Protein AF-A0A2J8TY13-F1 (afdb_monomer_lite)

Foldseek 3Di:
DDPPPPPPQDFDDLVVVQVVCVVVVHGDDPVRSVVVSVVVSVVVVVVVVVVVVVVVPPDDPDD

Organism: Pongo abelii (NCBI:txid9601)

pLDDT: mean 82.07, std 18.88, range [40.91, 98.19]

Structure (mmCIF, N/CA/C/O backbone):
data_AF-A0A2J8TY13-F1
#
_entry.id   AF-A0A2J8TY13-F1
#
loop_
_atom_site.group_PDB
_atom_site.id
_atom_site.type_symbol
_atom_site.label_atom_id
_atom_site.label_alt_id
_atom_site.label_comp_id
_atom_site.label_asym_id
_atom_site.label_entity_id
_atom_site.label_seq_id
_atom_site.pdbx_PDB_ins_code
_atom_site.Cartn_x
_atom_site.Cartn_y
_atom_site.Cartn_z
_atom_site.occupancy
_atom_site.B_iso_or_equiv
_atom_site.auth_seq_id
_atom_site.auth_comp_id
_atom_site.auth_asym_id
_atom_site.auth_atom_id
_atom_site.pdbx_PDB_model_num
ATOM 1 N N . MET A 1 1 ? 28.305 7.731 3.587 1.00 44.53 1 MET A N 1
ATOM 2 C CA . MET A 1 1 ? 26.830 7.674 3.626 1.00 44.53 1 MET A CA 1
ATOM 3 C C . MET A 1 1 ? 26.402 8.405 2.373 1.00 44.53 1 MET A C 1
ATOM 5 O O . MET A 1 1 ? 26.648 9.594 2.272 1.00 44.53 1 MET A O 1
ATOM 9 N N . SER A 1 2 ? 26.116 7.636 1.326 1.00 43.47 2 SER A N 1
ATOM 10 C CA . SER A 1 2 ? 26.139 8.103 -0.064 1.00 43.47 2 SER A CA 1
ATOM 11 C C . SER A 1 2 ? 24.862 8.883 -0.375 1.00 43.47 2 SER A C 1
ATOM 13 O O . SER A 1 2 ? 23.798 8.464 0.065 1.00 43.47 2 SER A O 1
ATOM 15 N N . GLU A 1 3 ? 24.980 9.945 -1.172 1.00 40.91 3 GLU A N 1
ATOM 16 C CA . GLU A 1 3 ? 23.957 10.865 -1.726 1.00 40.91 3 GLU A CA 1
ATOM 17 C C . GLU A 1 3 ? 22.751 10.185 -2.426 1.00 40.91 3 GLU A C 1
ATOM 19 O O . GLU A 1 3 ? 21.903 10.825 -3.040 1.00 40.91 3 GLU A O 1
ATOM 24 N N . ARG A 1 4 ? 22.637 8.859 -2.329 1.00 52.69 4 ARG A N 1
ATOM 25 C CA . ARG A 1 4 ? 21.544 8.031 -2.842 1.00 52.69 4 ARG A CA 1
ATOM 26 C C . ARG A 1 4 ? 20.224 8.215 -2.074 1.00 52.69 4 ARG A C 1
ATOM 28 O O . ARG A 1 4 ? 19.218 7.643 -2.481 1.00 52.69 4 ARG A O 1
ATOM 35 N N . GLU A 1 5 ? 20.234 8.988 -0.989 1.00 47.88 5 GLU A N 1
ATOM 36 C CA . GLU A 1 5 ? 19.103 9.235 -0.081 1.00 47.88 5 GLU A CA 1
ATOM 37 C C . GLU A 1 5 ? 18.028 10.185 -0.664 1.00 47.88 5 GLU A C 1
ATOM 39 O O . GLU A 1 5 ? 16.902 10.207 -0.177 1.00 47.88 5 GLU A O 1
ATOM 44 N N . GLU A 1 6 ? 18.309 10.933 -1.742 1.00 44.91 6 GLU A N 1
ATOM 45 C CA . GLU A 1 6 ? 17.474 12.090 -2.133 1.00 44.91 6 GLU A CA 1
ATOM 46 C C . GLU A 1 6 ? 16.506 11.892 -3.308 1.00 44.91 6 GLU A C 1
ATOM 48 O O . GLU A 1 6 ? 15.693 12.774 -3.591 1.00 44.91 6 GLU A O 1
ATOM 53 N N . ARG A 1 7 ? 16.475 10.725 -3.962 1.00 53.97 7 ARG A N 1
ATOM 54 C CA . ARG A 1 7 ? 15.304 10.375 -4.787 1.00 53.97 7 ARG A CA 1
ATOM 55 C C . ARG A 1 7 ? 14.257 9.762 -3.875 1.00 53.97 7 ARG A C 1
ATOM 57 O O . ARG A 1 7 ? 14.049 8.552 -3.900 1.00 53.97 7 ARG A O 1
ATOM 64 N N . ARG A 1 8 ? 13.632 10.594 -3.037 1.00 64.06 8 ARG A N 1
ATOM 65 C CA . ARG A 1 8 ? 12.502 10.177 -2.204 1.00 64.06 8 ARG A CA 1
ATOM 66 C C . ARG A 1 8 ? 11.393 9.714 -3.143 1.00 64.06 8 ARG A C 1
ATOM 68 O O . ARG A 1 8 ? 10.673 10.529 -3.716 1.00 64.06 8 ARG A O 1
ATOM 75 N N . PHE A 1 9 ? 11.332 8.407 -3.378 1.00 70.62 9 PHE A N 1
ATOM 76 C CA . PHE A 1 9 ? 10.239 7.802 -4.119 1.00 70.62 9 PHE A CA 1
ATOM 77 C C . PHE A 1 9 ? 8.937 8.207 -3.440 1.00 70.62 9 PHE A C 1
ATOM 79 O O . PHE A 1 9 ? 8.878 8.302 -2.213 1.00 70.62 9 PHE A O 1
ATOM 86 N N . VAL A 1 10 ? 7.917 8.483 -4.245 1.00 81.19 10 VAL A N 1
ATOM 87 C CA . VAL A 1 10 ? 6.601 8.824 -3.713 1.00 81.19 10 VAL A CA 1
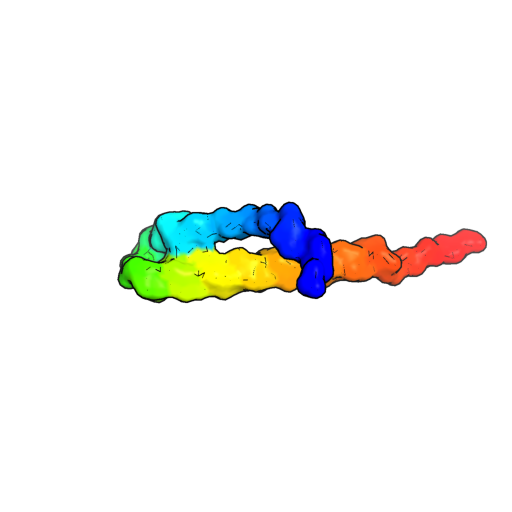ATOM 88 C C . VAL A 1 10 ? 6.108 7.649 -2.876 1.00 81.19 10 VAL A C 1
ATOM 90 O O . VAL A 1 10 ? 6.124 6.505 -3.330 1.00 81.19 10 VAL A O 1
ATOM 93 N N . GLU A 1 11 ? 5.702 7.945 -1.648 1.00 89.00 11 GLU A N 1
ATOM 94 C CA . GLU A 1 11 ? 5.069 6.979 -0.763 1.00 89.00 11 GLU A CA 1
ATOM 95 C C . GLU A 1 11 ? 3.568 6.959 -1.033 1.00 89.00 11 GLU A C 1
ATOM 97 O O . GLU A 1 11 ? 2.928 8.001 -1.196 1.00 89.00 11 GLU A O 1
ATOM 102 N N . ILE A 1 12 ? 3.007 5.757 -1.085 1.00 92.56 12 ILE A N 1
ATOM 103 C CA . ILE A 1 12 ? 1.567 5.553 -1.105 1.00 92.56 12 ILE A CA 1
ATOM 104 C C . ILE A 1 12 ? 1.072 5.701 0.336 1.00 92.56 12 ILE A C 1
ATOM 106 O O . ILE A 1 12 ? 1.532 4.960 1.206 1.00 92.56 12 ILE A O 1
ATOM 110 N N . PRO A 1 13 ? 0.144 6.632 0.619 1.00 95.00 13 PRO A N 1
ATOM 111 C CA . PRO A 1 13 ? -0.400 6.759 1.959 1.00 95.00 13 PRO A CA 1
ATOM 112 C C . PRO A 1 13 ? -1.209 5.507 2.307 1.00 95.00 13 PRO A C 1
ATOM 114 O O . PRO A 1 13 ? -1.938 4.964 1.475 1.00 95.00 13 PRO A O 1
ATOM 117 N N . ARG A 1 14 ? -1.113 5.054 3.559 1.00 96.50 14 ARG A N 1
ATOM 118 C CA . ARG A 1 14 ? -1.840 3.869 4.052 1.00 96.50 14 ARG A CA 1
ATOM 119 C C . ARG A 1 14 ? -3.357 3.979 3.877 1.00 96.50 14 ARG A C 1
ATOM 121 O O . ARG A 1 14 ? -4.018 2.972 3.645 1.00 96.50 14 ARG A O 1
ATOM 128 N N . GLU A 1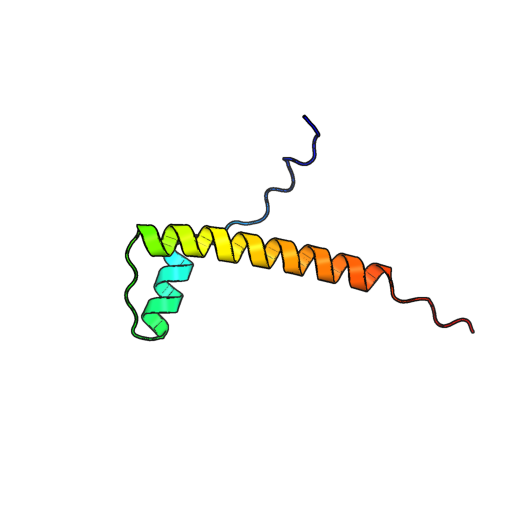 15 ? -3.913 5.190 3.908 1.00 97.62 15 GLU A N 1
ATOM 129 C CA . GLU A 1 15 ? -5.326 5.436 3.618 1.00 97.62 15 GLU A CA 1
ATOM 130 C C . GLU A 1 15 ? -5.697 5.009 2.189 1.00 97.62 15 GLU A C 1
ATOM 132 O O . GLU A 1 15 ? -6.789 4.488 1.981 1.00 97.62 15 GLU A O 1
ATOM 137 N N . SER A 1 16 ? -4.792 5.121 1.209 1.00 97.50 16 SER A N 1
ATOM 138 C CA . SER A 1 16 ? -5.031 4.575 -0.135 1.00 97.50 16 SER A CA 1
ATOM 139 C C . SER A 1 16 ? -5.139 3.052 -0.125 1.00 97.50 16 SER A C 1
ATOM 141 O O . SER A 1 16 ? -5.979 2.499 -0.830 1.00 97.50 16 SER A O 1
ATOM 143 N N . VAL A 1 17 ? -4.336 2.365 0.693 1.00 97.62 17 VAL A N 1
ATOM 144 C CA . VAL A 1 17 ? -4.423 0.905 0.854 1.00 97.62 17 VAL A CA 1
ATOM 145 C C . VAL A 1 17 ? -5.744 0.510 1.517 1.00 97.62 17 VAL A C 1
ATOM 147 O O . VAL A 1 17 ? -6.388 -0.439 1.074 1.00 97.62 17 VAL A O 1
ATOM 150 N N . ARG A 1 18 ? -6.194 1.267 2.527 1.00 97.81 18 ARG A N 1
ATOM 151 C CA . ARG A 1 18 ? -7.507 1.055 3.156 1.00 97.81 18 ARG A CA 1
ATOM 152 C C . ARG A 1 18 ? -8.655 1.229 2.171 1.00 97.81 18 ARG A C 1
ATOM 154 O O . ARG A 1 18 ? -9.485 0.336 2.074 1.00 97.81 18 ARG A O 1
ATOM 161 N N . LEU A 1 19 ? -8.657 2.310 1.390 1.00 98.19 19 LEU A N 1
ATOM 162 C CA . LEU A 1 19 ? -9.684 2.546 0.369 1.00 98.19 19 LEU A CA 1
ATOM 163 C C . LEU A 1 19 ? -9.745 1.406 -0.659 1.00 98.19 19 LEU A C 1
ATOM 165 O O . LEU A 1 19 ? -10.830 0.999 -1.075 1.00 98.19 19 LEU A O 1
ATOM 169 N N . MET A 1 20 ? -8.592 0.854 -1.047 1.00 97.75 20 MET A N 1
ATOM 170 C CA . MET A 1 20 ? -8.542 -0.312 -1.933 1.00 97.75 20 MET A CA 1
ATOM 171 C C . MET A 1 20 ? -9.142 -1.559 -1.274 1.00 97.75 20 MET A C 1
ATOM 173 O O . MET A 1 20 ? -9.944 -2.246 -1.905 1.00 97.75 20 MET A O 1
ATOM 177 N N . ALA A 1 21 ? -8.818 -1.839 -0.011 1.00 97.94 21 ALA A N 1
ATOM 178 C CA . ALA A 1 21 ? -9.411 -2.961 0.716 1.00 97.94 21 ALA A CA 1
ATOM 179 C C . ALA A 1 21 ? -10.935 -2.806 0.861 1.00 97.94 21 ALA A C 1
ATOM 181 O O . ALA A 1 21 ? -11.683 -3.732 0.530 1.00 97.94 21 ALA A O 1
ATOM 182 N N . GLU A 1 22 ? -11.399 -1.611 1.234 1.00 98.19 22 GLU A N 1
ATOM 183 C CA . GLU A 1 22 ? -12.821 -1.282 1.383 1.00 98.19 22 GLU A CA 1
ATOM 184 C C . GLU A 1 22 ? -13.580 -1.475 0.061 1.00 98.19 22 GLU A C 1
ATOM 186 O O . GLU A 1 22 ? -14.679 -2.031 0.055 1.00 98.19 22 GLU A O 1
ATOM 191 N N . SER A 1 23 ? -12.968 -1.130 -1.080 1.00 97.81 23 SER A N 1
ATOM 192 C CA . SER A 1 23 ? -13.555 -1.362 -2.412 1.00 97.81 23 SER A CA 1
ATOM 193 C C . SER A 1 23 ? -13.812 -2.842 -2.731 1.00 97.81 23 SER A C 1
ATOM 195 O O . SER A 1 23 ? -14.650 -3.161 -3.575 1.00 97.81 23 SER A O 1
ATOM 197 N N . THR A 1 24 ? -13.126 -3.748 -2.029 1.00 97.25 24 THR A N 1
ATOM 198 C CA . THR A 1 24 ? -13.300 -5.206 -2.128 1.00 97.25 24 THR A CA 1
ATOM 199 C C . THR A 1 24 ? -14.130 -5.801 -0.984 1.00 97.25 24 THR A C 1
ATOM 201 O O . THR A 1 24 ? -14.280 -7.018 -0.909 1.00 97.25 24 THR A O 1
ATOM 204 N N . GLY A 1 25 ? -14.693 -4.963 -0.106 1.00 97.81 25 GLY A N 1
ATOM 205 C CA . GLY A 1 25 ? -15.486 -5.388 1.052 1.00 97.81 25 GLY A CA 1
ATOM 206 C C . GLY A 1 25 ? -14.658 -5.855 2.255 1.00 97.81 25 GLY A C 1
ATOM 207 O O . GLY A 1 25 ? -15.190 -6.567 3.105 1.00 97.81 25 GLY A O 1
ATOM 208 N N . LEU A 1 26 ? -13.374 -5.483 2.328 1.00 98.06 26 LEU A N 1
ATOM 209 C CA . LEU A 1 26 ? -12.471 -5.823 3.428 1.00 98.06 26 LEU A CA 1
ATOM 210 C C . LEU A 1 26 ? -12.106 -4.575 4.242 1.00 98.06 26 LEU A C 1
ATOM 212 O O . LEU A 1 26 ? -11.685 -3.567 3.683 1.00 98.06 26 LEU A O 1
ATOM 216 N N . GLU A 1 27 ? -12.182 -4.666 5.568 1.00 97.69 27 GLU A N 1
ATOM 217 C CA . GLU A 1 27 ? -11.670 -3.633 6.473 1.00 97.69 27 GLU A CA 1
ATOM 218 C C . GLU A 1 27 ? -10.291 -4.031 7.014 1.00 97.69 27 GLU A C 1
ATOM 220 O O . GLU A 1 27 ? -10.079 -5.167 7.443 1.00 97.69 27 GLU A O 1
ATOM 225 N N . LEU A 1 28 ? -9.347 -3.088 7.002 1.00 97.94 28 LEU A N 1
ATOM 226 C CA . LEU A 1 28 ? -7.995 -3.284 7.527 1.00 97.94 28 LEU A CA 1
ATOM 227 C C . LEU A 1 28 ? -7.799 -2.498 8.821 1.00 97.94 28 LEU A C 1
ATOM 229 O O . LEU A 1 28 ? -8.266 -1.365 8.946 1.00 97.94 28 LEU A O 1
ATOM 233 N N . SER A 1 29 ? -7.036 -3.071 9.754 1.00 98.00 29 SER A N 1
ATOM 234 C CA . SER A 1 29 ? -6.508 -2.305 10.882 1.00 98.00 29 SER A CA 1
ATOM 235 C C . SER A 1 29 ? -5.449 -1.306 10.408 1.00 98.00 29 SER A C 1
ATOM 237 O O . SER A 1 29 ? -4.802 -1.503 9.375 1.00 98.00 29 SER A O 1
ATOM 239 N N . ASP A 1 30 ? -5.229 -0.250 11.191 1.00 97.44 30 ASP A N 1
ATOM 240 C CA . ASP A 1 30 ? -4.224 0.770 10.871 1.00 97.44 30 ASP A CA 1
ATOM 241 C C . ASP A 1 30 ? -2.802 0.190 10.781 1.00 97.44 30 ASP A C 1
ATOM 243 O O . ASP A 1 30 ? -2.011 0.628 9.947 1.00 97.44 30 ASP A O 1
ATOM 247 N N . GLU A 1 31 ? -2.488 -0.815 11.604 1.00 98.12 31 GLU A N 1
ATOM 248 C CA . GLU A 1 31 ? -1.203 -1.525 11.580 1.00 98.12 31 GLU A CA 1
ATOM 249 C C . GLU A 1 31 ? -1.015 -2.304 10.273 1.00 98.12 31 GLU A C 1
ATOM 251 O O . GLU A 1 31 ? 0.007 -2.158 9.603 1.00 98.12 31 GLU A O 1
ATOM 256 N N . VAL A 1 32 ? -2.022 -3.081 9.859 1.00 98.12 32 VAL A N 1
ATOM 257 C CA . VAL A 1 32 ? -1.959 -3.859 8.613 1.00 98.12 32 VAL A CA 1
ATOM 258 C C . VAL A 1 32 ? -1.899 -2.930 7.400 1.00 98.12 32 VAL A C 1
ATOM 260 O O . VAL A 1 32 ? -1.128 -3.180 6.476 1.00 98.12 32 VAL A O 1
ATOM 263 N N . ALA A 1 33 ? -2.657 -1.831 7.408 1.00 98.06 33 ALA A N 1
ATOM 264 C CA . ALA A 1 33 ? -2.611 -0.834 6.344 1.00 98.06 33 ALA A CA 1
ATOM 265 C C . ALA A 1 33 ? -1.235 -0.158 6.227 1.00 98.06 33 ALA A C 1
ATOM 267 O O . ALA A 1 33 ? -0.774 0.082 5.111 1.00 98.06 33 ALA A O 1
ATOM 268 N N . ALA A 1 34 ? -0.569 0.129 7.351 1.00 96.81 34 ALA A N 1
ATOM 269 C CA . ALA A 1 34 ? 0.777 0.700 7.356 1.00 96.81 34 ALA A CA 1
ATOM 270 C C . ALA A 1 34 ? 1.815 -0.283 6.788 1.00 96.81 34 ALA A C 1
ATOM 272 O O . ALA A 1 34 ? 2.548 0.077 5.869 1.00 96.81 34 ALA A O 1
ATOM 273 N N . LEU A 1 35 ? 1.807 -1.538 7.252 1.00 97.88 35 LEU A N 1
ATOM 274 C CA . LEU A 1 35 ? 2.713 -2.580 6.754 1.00 97.88 35 LEU A CA 1
ATOM 275 C C . LEU A 1 35 ? 2.535 -2.831 5.250 1.00 97.88 35 LEU A C 1
ATOM 277 O O . LEU A 1 35 ? 3.508 -2.943 4.506 1.00 97.88 35 LEU A O 1
ATOM 281 N N . LEU A 1 36 ? 1.288 -2.882 4.779 1.00 97.62 36 LEU A N 1
ATOM 282 C CA . LEU A 1 36 ? 0.999 -3.050 3.357 1.00 97.62 36 LEU A CA 1
ATOM 283 C C . LEU A 1 36 ? 1.410 -1.828 2.529 1.00 97.62 36 LEU A C 1
ATOM 285 O O . LEU A 1 36 ? 1.870 -1.997 1.403 1.00 97.62 36 LEU A O 1
ATOM 289 N N . ALA A 1 37 ? 1.273 -0.609 3.055 1.00 96.62 37 ALA A N 1
ATOM 290 C CA . ALA A 1 37 ? 1.730 0.592 2.360 1.00 96.62 37 ALA A CA 1
ATOM 291 C C . ALA A 1 37 ? 3.251 0.576 2.147 1.00 96.62 37 ALA A C 1
ATOM 293 O O . ALA A 1 37 ? 3.717 0.878 1.046 1.00 96.62 37 ALA A O 1
ATOM 294 N N . GLU A 1 38 ? 4.020 0.161 3.157 1.00 95.38 38 GLU A N 1
ATOM 295 C CA . GLU A 1 38 ? 5.473 -0.007 3.049 1.00 95.38 38 GLU A CA 1
ATOM 296 C C . GLU A 1 38 ? 5.850 -1.046 1.985 1.00 95.38 38 GLU A C 1
ATOM 298 O O . GLU A 1 38 ? 6.684 -0.770 1.114 1.00 95.38 38 GLU A O 1
ATOM 303 N N . ASP A 1 39 ? 5.198 -2.210 2.016 1.00 96.00 39 ASP A N 1
ATOM 304 C CA . ASP A 1 39 ? 5.444 -3.303 1.074 1.00 96.00 39 ASP A CA 1
ATOM 305 C C . ASP A 1 39 ? 5.062 -2.930 -0.369 1.00 96.00 39 ASP A C 1
ATOM 307 O O . ASP A 1 39 ? 5.846 -3.133 -1.297 1.00 96.00 39 ASP A O 1
ATOM 311 N N . VAL A 1 40 ? 3.907 -2.290 -0.577 1.00 95.81 40 VAL A N 1
ATOM 312 C CA . VAL A 1 40 ? 3.495 -1.780 -1.895 1.00 95.81 40 VAL A CA 1
ATOM 313 C C . VAL A 1 40 ? 4.516 -0.774 -2.422 1.00 95.81 40 VAL A C 1
ATOM 315 O O . VAL A 1 40 ? 4.939 -0.874 -3.575 1.00 95.81 40 VAL A O 1
ATOM 318 N N . CYS A 1 41 ? 4.968 0.164 -1.586 1.00 93.00 41 CYS A N 1
ATOM 319 C CA . CYS A 1 41 ? 6.000 1.119 -1.981 1.00 93.00 41 CYS A CA 1
ATOM 320 C C . CYS A 1 41 ? 7.312 0.417 -2.348 1.00 93.00 41 CYS A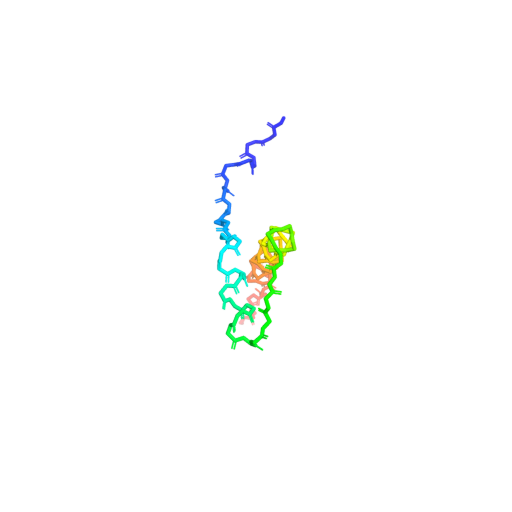 C 1
ATOM 322 O O . CYS A 1 41 ? 7.978 0.815 -3.305 1.00 93.00 41 CYS A O 1
ATOM 324 N N . TYR A 1 42 ? 7.695 -0.624 -1.607 1.00 91.81 42 TYR A N 1
ATOM 325 C CA . TYR A 1 42 ? 8.872 -1.427 -1.916 1.00 91.81 42 TYR A CA 1
ATOM 326 C C . TYR A 1 42 ? 8.752 -2.102 -3.285 1.00 91.81 42 TYR A C 1
ATOM 328 O O . TYR A 1 42 ? 9.618 -1.891 -4.136 1.00 91.81 42 TYR A O 1
ATOM 336 N N . ARG A 1 43 ? 7.653 -2.818 -3.542 1.00 93.50 43 ARG A N 1
ATOM 337 C CA . ARG A 1 43 ? 7.442 -3.512 -4.821 1.00 93.50 43 ARG A CA 1
ATOM 338 C C . ARG A 1 43 ? 7.362 -2.550 -6.005 1.00 93.50 43 ARG A C 1
ATOM 340 O O . ARG A 1 43 ? 7.906 -2.841 -7.064 1.00 93.50 43 ARG A O 1
ATOM 347 N N . LEU A 1 44 ? 6.734 -1.383 -5.839 1.00 92.62 44 LEU A N 1
ATOM 348 C CA . LEU A 1 44 ? 6.685 -0.359 -6.892 1.00 92.62 44 LEU A CA 1
ATOM 349 C C . LEU A 1 44 ? 8.080 0.174 -7.238 1.00 92.62 44 LEU A C 1
ATOM 351 O O . LEU A 1 44 ? 8.388 0.386 -8.413 1.00 92.62 44 LEU A O 1
ATOM 355 N N . ARG A 1 45 ? 8.942 0.363 -6.232 1.00 89.56 45 ARG A N 1
ATOM 356 C CA . ARG A 1 45 ? 10.342 0.751 -6.453 1.00 89.56 45 ARG A CA 1
ATOM 357 C C . ARG A 1 45 ? 11.119 -0.337 -7.182 1.00 89.56 45 ARG A C 1
ATOM 359 O O . ARG A 1 45 ? 11.835 -0.016 -8.126 1.00 89.56 45 ARG A O 1
ATOM 366 N N . GLU A 1 46 ? 10.967 -1.591 -6.768 1.00 89.81 46 GLU A N 1
ATOM 367 C CA . GLU A 1 46 ? 11.607 -2.737 -7.418 1.00 89.81 46 GLU A CA 1
ATOM 368 C C . GLU A 1 46 ? 11.175 -2.851 -8.885 1.00 89.81 46 GLU A C 1
ATOM 370 O O . GLU A 1 46 ? 12.024 -2.842 -9.773 1.00 89.81 46 GLU A O 1
ATOM 375 N N . ALA A 1 47 ? 9.867 -2.829 -9.158 1.00 89.75 47 ALA A N 1
ATOM 376 C CA . ALA A 1 47 ? 9.330 -2.875 -10.516 1.00 89.75 47 ALA A CA 1
ATOM 377 C C . ALA A 1 47 ? 9.851 -1.715 -11.380 1.00 89.75 47 ALA A C 1
ATOM 379 O O . ALA A 1 47 ? 10.281 -1.930 -12.509 1.00 89.75 47 ALA A O 1
ATOM 380 N N . THR A 1 48 ? 9.898 -0.495 -10.831 1.00 87.69 48 THR A N 1
ATOM 381 C CA . THR A 1 48 ? 10.450 0.673 -11.539 1.00 87.69 48 THR A CA 1
ATOM 382 C C . THR A 1 48 ? 11.925 0.472 -11.898 1.00 87.69 48 THR A C 1
ATOM 384 O O . THR A 1 48 ? 12.346 0.814 -13.001 1.00 87.69 48 THR A O 1
ATOM 387 N N . GLN A 1 49 ? 12.725 -0.084 -10.984 1.00 85.62 49 GLN A N 1
ATOM 388 C CA . GLN A 1 49 ? 14.144 -0.356 -11.233 1.00 85.62 49 GLN A CA 1
ATOM 389 C C . GLN A 1 49 ? 14.341 -1.448 -12.290 1.00 85.62 49 GLN A C 1
ATOM 391 O O . GLN A 1 49 ? 15.197 -1.289 -13.160 1.00 85.62 49 GLN A O 1
ATOM 396 N N . LEU A 1 50 ? 13.537 -2.514 -12.244 1.00 86.12 50 LEU A N 1
ATOM 397 C CA . LEU A 1 50 ? 13.567 -3.592 -13.233 1.00 86.12 50 LEU A CA 1
ATOM 398 C C . LEU A 1 50 ? 13.199 -3.081 -14.629 1.00 86.12 50 LEU A C 1
ATOM 400 O O . LEU A 1 50 ? 13.942 -3.331 -15.573 1.00 86.12 50 LEU A O 1
ATOM 404 N N . SER A 1 51 ? 12.141 -2.277 -14.761 1.00 80.62 51 SER A N 1
ATOM 405 C CA . SER A 1 51 ? 11.748 -1.714 -16.060 1.00 80.62 51 SER A CA 1
ATOM 406 C C . SER A 1 51 ? 12.814 -0.792 -16.659 1.00 80.62 51 SER A C 1
ATOM 408 O O . SER A 1 51 ? 13.023 -0.788 -17.870 1.00 80.62 51 SER A O 1
ATOM 410 N N . VAL A 1 52 ? 13.528 -0.024 -15.827 1.00 76.81 52 VAL A N 1
ATOM 411 C CA . VAL A 1 52 ? 14.671 0.785 -16.288 1.00 76.81 52 VAL A CA 1
ATOM 412 C C . VAL A 1 52 ? 15.827 -0.110 -16.738 1.00 76.81 52 VAL A C 1
ATOM 414 O O . VAL A 1 52 ? 16.476 0.185 -17.738 1.00 76.81 52 VAL A O 1
ATOM 417 N N . HIS A 1 53 ? 16.090 -1.206 -16.025 1.00 71.81 53 HIS A N 1
ATOM 418 C CA . HIS A 1 53 ? 17.135 -2.155 -16.397 1.00 71.81 53 HIS A CA 1
ATOM 419 C C . HIS A 1 53 ? 16.847 -2.832 -17.745 1.00 71.81 53 HIS A C 1
ATOM 421 O O . HIS A 1 53 ? 17.728 -2.864 -18.603 1.00 71.81 53 HIS A O 1
ATOM 427 N N . GLU A 1 54 ? 15.614 -3.296 -17.957 1.00 69.81 54 GLU A N 1
ATOM 428 C CA . GLU A 1 54 ? 15.167 -3.917 -19.211 1.00 69.81 54 GLU A CA 1
ATOM 429 C C . GLU A 1 54 ? 15.238 -2.938 -20.394 1.00 69.81 54 GLU A C 1
ATOM 431 O O . GLU A 1 54 ? 15.734 -3.293 -21.464 1.00 69.81 54 GLU A O 1
ATOM 436 N N . ALA A 1 55 ? 14.833 -1.678 -20.195 1.00 67.44 55 ALA A N 1
ATOM 437 C CA . ALA A 1 55 ? 14.895 -0.641 -21.229 1.00 67.44 55 ALA A CA 1
ATOM 438 C C . ALA A 1 55 ? 16.329 -0.301 -21.686 1.00 67.44 55 ALA A C 1
ATOM 440 O O . ALA A 1 55 ? 16.521 0.187 -22.797 1.00 67.44 55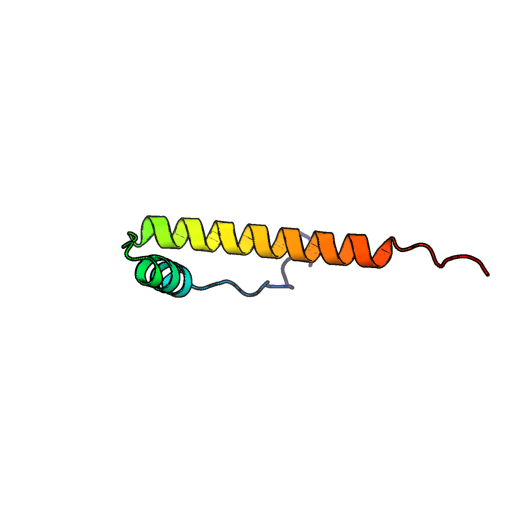 ALA A O 1
ATOM 441 N N . HIS A 1 56 ? 17.343 -0.556 -20.855 1.00 60.97 56 HIS A N 1
ATOM 442 C CA . HIS A 1 56 ? 18.753 -0.353 -21.204 1.00 60.97 56 HIS A CA 1
ATOM 443 C C . HIS A 1 56 ? 19.432 -1.602 -21.793 1.00 60.97 56 HIS A C 1
ATOM 445 O O . HIS A 1 56 ? 20.607 -1.534 -22.152 1.00 60.97 56 HIS A O 1
ATOM 451 N N . GLN A 1 57 ? 18.719 -2.729 -21.893 1.00 59.12 57 GLN A N 1
ATOM 452 C CA . GLN A 1 57 ? 19.246 -4.003 -22.388 1.00 59.12 57 GLN A CA 1
ATOM 453 C C . GLN A 1 57 ? 18.722 -4.421 -23.762 1.00 59.12 57 GLN A C 1
ATOM 455 O O . GLN A 1 57 ? 19.195 -5.434 -24.271 1.00 59.12 57 GLN A O 1
ATOM 4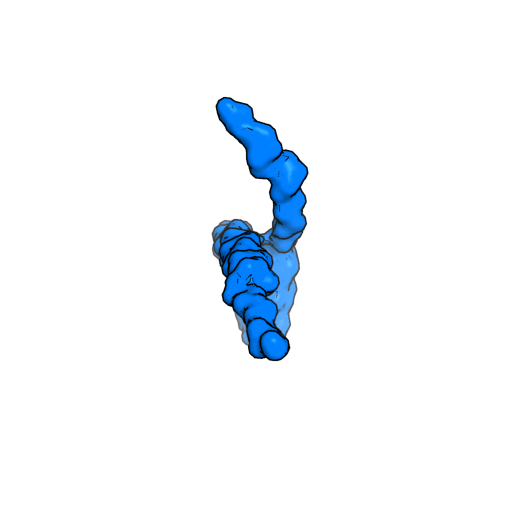60 N N . THR A 1 58 ? 17.807 -3.679 -24.396 1.00 55.62 58 THR A N 1
ATOM 461 C CA . THR A 1 58 ? 17.483 -3.916 -25.811 1.00 55.62 58 THR A CA 1
ATOM 462 C C . THR A 1 58 ? 18.739 -3.668 -26.649 1.00 55.62 58 THR A C 1
ATOM 464 O O . THR A 1 58 ? 19.155 -2.511 -26.757 1.00 55.62 58 THR A O 1
ATOM 467 N N . PRO A 1 59 ? 19.368 -4.709 -27.229 1.00 56.47 59 PRO A N 1
ATOM 468 C CA . PRO A 1 59 ? 20.446 -4.495 -28.170 1.00 56.47 59 PRO A CA 1
ATOM 469 C C . PRO A 1 59 ? 19.818 -3.846 -29.397 1.00 56.47 59 PRO A C 1
ATOM 471 O O . PRO A 1 59 ? 18.786 -4.316 -29.885 1.00 56.47 59 PRO A O 1
ATOM 474 N N . GLU A 1 60 ? 20.419 -2.761 -29.878 1.00 57.28 60 GLU A N 1
ATOM 475 C CA . GLU A 1 60 ? 20.108 -2.257 -31.208 1.00 57.28 60 GLU A CA 1
ATOM 476 C C . GLU A 1 60 ? 20.256 -3.436 -32.170 1.00 57.28 60 GLU A C 1
ATOM 478 O O . GLU A 1 60 ? 21.308 -4.078 -32.226 1.00 57.28 60 GLU A O 1
ATOM 483 N N . ALA A 1 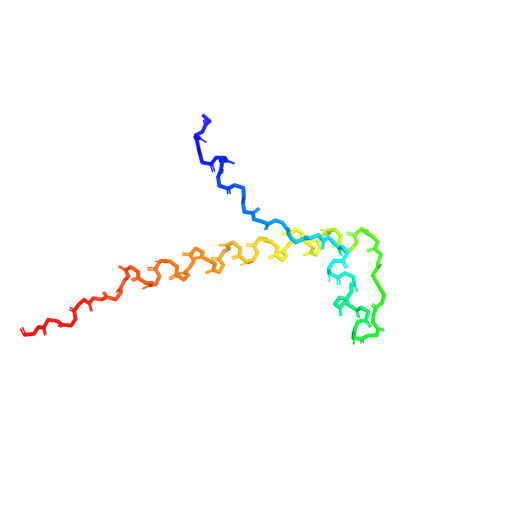61 ? 19.154 -3.806 -32.824 1.00 54.41 61 ALA A N 1
ATOM 484 C CA . ALA A 1 61 ? 19.181 -4.805 -33.871 1.00 54.41 61 ALA A CA 1
ATOM 485 C C . ALA A 1 61 ? 20.056 -4.231 -34.988 1.00 54.41 61 ALA A C 1
ATOM 487 O O . ALA A 1 61 ? 19.629 -3.336 -35.715 1.00 54.41 61 ALA A O 1
ATOM 488 N N . ASP A 1 62 ? 21.299 -4.704 -35.009 1.00 52.41 62 ASP A N 1
ATOM 489 C CA . ASP A 1 62 ? 22.343 -4.426 -35.988 1.00 52.41 62 ASP A CA 1
ATOM 490 C C . ASP A 1 62 ? 21.752 -4.519 -37.405 1.00 52.41 62 ASP A C 1
ATOM 492 O O . ASP A 1 62 ? 21.098 -5.511 -37.751 1.00 52.41 62 ASP A O 1
ATOM 496 N N . GLY A 1 63 ? 21.901 -3.433 -38.165 1.00 55.72 63 GLY A N 1
ATOM 497 C CA . GLY A 1 63 ? 21.423 -3.289 -39.543 1.00 55.72 63 GLY A CA 1
ATOM 498 C C . GLY A 1 63 ? 22.461 -3.694 -40.576 1.00 55.72 63 GLY A C 1
ATOM 499 O O . GLY A 1 63 ? 23.670 -3.606 -40.274 1.00 55.72 63 GLY A O 1
#

Sequence (63 aa):
MSEREERRFVEIPRESVRLMAESTGLELSDEVAALLAEDVCYRLREATQLSVHEAHQTPEADG

InterPro domains:
  IPR004823 TATA box binding protein associated factor (TAF), histone-like fold domain [PF02969] (10-53)
  IPR004823 TATA box binding protein associated factor (TAF), histone-like fold domain [SM00803] (10-57)
  IPR009072 Histone-fold [G3DSA:1.10.20.10] (10-60)

Secondary structure (DSSP, 8-state):
--GGG---PPPPPHHHHHHHHHHTT----HHHHHHHHHHHHHHHHHHHHHHHHHHTT------

Radius of gyration: 17.22 Å; chains: 1; bounding box: 42×18×51 Å